Protein AF-A0A2S7ZFQ5-F1 (afdb_monomer_lite)

Foldseek 3Di:
DPPDDFPCVVWDPPPDDDDDDDVLVVVLQVLQQVLPQDQANRPRDTDGGDDLQAKGKHFQVSVVSSLVVCVVCLVVDDPVNNVVSVVVSVVSVVVVVRGRIDIDGRDD

pLDDT: mean 87.64, std 14.81, range [39.12, 98.38]

Structure (mmCIF, N/CA/C/O backbone):
data_AF-A0A2S7ZFQ5-F1
#
_entry.id   AF-A0A2S7ZFQ5-F1
#
loop_
_atom_site.group_PDB
_atom_site.id
_atom_site.type_symbol
_atom_site.label_atom_id
_atom_site.label_alt_id
_atom_site.label_comp_id
_atom_site.label_asym_id
_atom_site.label_entity_id
_atom_site.label_seq_id
_atom_site.pdbx_PDB_ins_code
_atom_site.Cartn_x
_atom_site.Cartn_y
_atom_site.Cartn_z
_atom_site.occupancy
_atom_site.B_iso_or_equiv
_atom_site.auth_seq_id
_atom_site.auth_comp_id
_atom_site.auth_asym_id
_atom_site.auth_atom_id
_atom_site.pdbx_PDB_model_num
ATOM 1 N N . MET A 1 1 ? 14.227 1.710 -34.396 1.00 39.12 1 MET A N 1
ATOM 2 C CA . MET A 1 1 ? 14.160 1.440 -32.948 1.00 39.12 1 MET A CA 1
ATOM 3 C C . MET A 1 1 ? 12.714 1.638 -32.541 1.00 39.12 1 MET A C 1
ATOM 5 O O . MET A 1 1 ? 12.255 2.770 -32.545 1.00 39.12 1 MET A O 1
ATOM 9 N N . SER A 1 2 ? 11.958 0.554 -32.370 1.00 46.75 2 SER A N 1
ATOM 10 C CA . SER A 1 2 ? 10.573 0.620 -31.900 1.00 46.75 2 SER A CA 1
ATOM 11 C C . SER A 1 2 ? 10.604 1.051 -30.439 1.00 46.75 2 SER A C 1
ATOM 13 O O . SER A 1 2 ? 11.060 0.282 -29.596 1.00 46.75 2 SER A O 1
ATOM 15 N N . GLY A 1 3 ? 10.201 2.291 -30.158 1.00 50.25 3 GLY A N 1
ATOM 16 C CA . GLY A 1 3 ? 9.983 2.742 -28.789 1.00 50.25 3 GLY A CA 1
ATOM 17 C C . GLY A 1 3 ? 8.931 1.836 -28.168 1.00 50.25 3 GLY A C 1
ATOM 18 O O . GLY A 1 3 ? 7.787 1.837 -28.615 1.00 50.25 3 GLY A O 1
ATOM 19 N N . GLN A 1 4 ? 9.343 0.998 -27.219 1.00 56.66 4 GLN A N 1
ATOM 20 C CA . GLN A 1 4 ? 8.410 0.264 -26.381 1.00 56.66 4 GLN A CA 1
ATOM 21 C C . GLN A 1 4 ? 7.621 1.320 -25.612 1.00 56.66 4 GLN A C 1
ATOM 23 O O . GLN A 1 4 ? 8.178 2.035 -24.780 1.00 56.66 4 GLN A O 1
ATOM 28 N N . GLU A 1 5 ? 6.348 1.478 -25.963 1.00 58.06 5 GLU A N 1
ATOM 29 C CA . GLU A 1 5 ? 5.410 2.239 -25.151 1.00 58.06 5 GLU A CA 1
ATOM 30 C C . GLU A 1 5 ? 5.440 1.662 -23.725 1.00 58.06 5 GLU A C 1
ATOM 32 O O . GLU A 1 5 ? 5.493 0.438 -23.563 1.00 58.06 5 GLU A O 1
ATOM 37 N N . PRO A 1 6 ? 5.476 2.510 -22.688 1.00 55.06 6 PRO A N 1
ATOM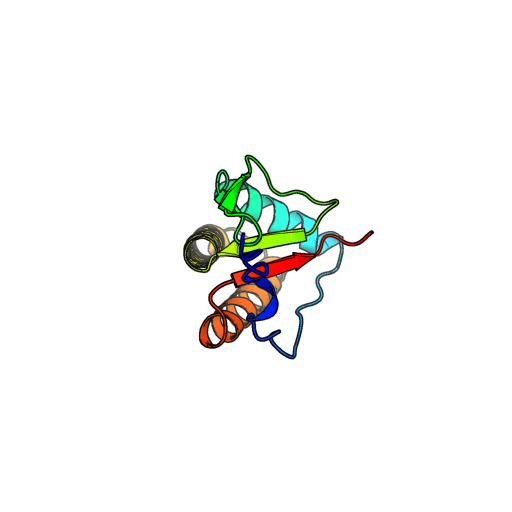 38 C CA . PRO A 1 6 ? 5.610 2.028 -21.326 1.00 55.06 6 PRO A CA 1
ATOM 39 C C . PRO A 1 6 ? 4.355 1.243 -20.918 1.00 55.06 6 PRO A C 1
ATOM 41 O O . PRO A 1 6 ? 3.223 1.678 -21.134 1.00 55.06 6 PRO A O 1
ATOM 44 N N . SER A 1 7 ? 4.570 0.070 -20.318 1.00 56.19 7 SER A N 1
ATOM 45 C CA . SER A 1 7 ? 3.551 -0.957 -20.052 1.00 56.19 7 SER A CA 1
ATOM 46 C C . SER A 1 7 ? 2.433 -0.540 -19.092 1.00 56.19 7 SER A C 1
ATOM 48 O O . SER A 1 7 ? 1.470 -1.283 -18.929 1.00 56.19 7 SER A O 1
ATOM 50 N N . TRP A 1 8 ? 2.544 0.625 -18.446 1.00 55.88 8 TRP A N 1
ATOM 51 C CA . TRP A 1 8 ? 1.510 1.145 -17.548 1.00 55.88 8 TRP A CA 1
ATOM 52 C C . TRP A 1 8 ? 0.236 1.573 -18.293 1.00 55.88 8 TRP A C 1
ATOM 54 O O . TRP A 1 8 ? -0.836 1.581 -17.695 1.00 55.88 8 TRP A O 1
ATOM 64 N N . LYS A 1 9 ? 0.315 1.889 -19.598 1.00 53.38 9 LYS A N 1
ATOM 65 C CA . LYS A 1 9 ? -0.855 2.296 -20.406 1.00 53.38 9 LYS A CA 1
ATOM 66 C C . LYS A 1 9 ? -1.889 1.181 -20.597 1.00 53.38 9 LYS A C 1
ATOM 68 O O . LYS A 1 9 ? -3.050 1.480 -20.863 1.00 53.38 9 LYS A O 1
ATOM 73 N N . ASP A 1 10 ? -1.479 -0.076 -20.432 1.00 55.47 10 ASP A N 1
ATOM 74 C CA . ASP A 1 10 ? -2.356 -1.246 -20.530 1.00 55.47 10 ASP A CA 1
ATOM 75 C C . ASP A 1 10 ? -3.020 -1.603 -19.188 1.00 55.47 10 ASP A C 1
ATOM 77 O O . ASP A 1 10 ? -3.789 -2.563 -19.107 1.00 55.47 10 ASP A O 1
ATOM 81 N N . TRP A 1 11 ? -2.735 -0.864 -18.107 1.00 62.22 11 TRP A N 1
ATOM 82 C CA . TRP A 1 11 ? -3.312 -1.162 -16.798 1.00 62.22 11 TRP A CA 1
ATOM 83 C C . TRP A 1 11 ? -4.726 -0.611 -16.717 1.00 62.22 11 TRP A C 1
ATOM 85 O O . TRP A 1 11 ? -4.978 0.592 -16.781 1.00 62.22 11 TRP A O 1
ATOM 95 N N . HIS A 1 12 ? -5.679 -1.527 -16.579 1.00 55.91 12 HIS A N 1
ATOM 96 C CA . HIS A 1 12 ? -7.063 -1.184 -16.322 1.00 55.91 12 HIS A CA 1
ATOM 97 C C . HIS A 1 12 ? -7.154 -0.481 -14.966 1.00 55.91 12 HIS A C 1
ATOM 99 O O . HIS A 1 12 ? -6.956 -1.099 -13.920 1.00 55.91 12 HIS A O 1
ATOM 105 N N . CYS A 1 13 ? -7.451 0.818 -14.980 1.00 57.69 13 CYS A N 1
ATOM 106 C CA . CYS A 1 13 ? -7.729 1.563 -13.764 1.00 57.69 13 CYS A CA 1
ATOM 107 C C . CYS A 1 13 ? -8.929 0.927 -13.048 1.00 57.69 13 CYS A C 1
ATOM 109 O O . CYS A 1 13 ? -10.024 0.791 -13.609 1.00 57.69 13 CYS A O 1
ATOM 111 N N . TYR A 1 14 ? -8.721 0.495 -11.804 1.00 62.81 14 TYR A N 1
ATOM 112 C CA . TYR A 1 14 ? -9.822 0.045 -10.965 1.00 62.81 14 TYR A CA 1
ATOM 113 C C . TYR A 1 14 ? -10.762 1.239 -10.749 1.00 62.81 14 TYR A C 1
ATOM 115 O O . TYR A 1 14 ? -10.337 2.305 -10.309 1.00 62.81 14 TYR A O 1
ATOM 123 N N . ARG A 1 15 ? -12.039 1.089 -11.129 1.00 66.12 15 ARG A N 1
ATOM 124 C CA . ARG A 1 15 ? -12.974 2.221 -11.299 1.00 66.12 15 ARG A CA 1
ATOM 125 C C . ARG A 1 15 ? -13.326 2.966 -10.006 1.00 66.12 15 ARG A C 1
ATOM 127 O O . ARG A 1 15 ? -13.914 4.039 -10.090 1.00 66.12 15 ARG A O 1
ATOM 134 N N . ASN A 1 16 ? -12.977 2.416 -8.843 1.00 79.88 16 ASN A N 1
ATOM 135 C CA . ASN A 1 16 ? -13.338 2.954 -7.533 1.00 79.88 16 ASN A CA 1
ATOM 136 C C . ASN A 1 16 ? -12.076 3.182 -6.679 1.00 79.88 16 ASN A C 1
ATOM 138 O O . ASN A 1 16 ? -11.756 2.323 -5.854 1.00 79.88 16 ASN A O 1
ATOM 142 N N . PRO A 1 17 ? -11.336 4.293 -6.866 1.00 85.12 17 PRO A N 1
ATOM 143 C CA . PRO A 1 17 ? -10.143 4.575 -6.070 1.00 85.12 17 PRO A CA 1
ATOM 144 C C . PRO A 1 17 ? -10.487 4.702 -4.579 1.00 85.12 17 PRO A C 1
ATOM 146 O O . PRO A 1 17 ? -11.492 5.319 -4.218 1.00 85.12 17 PRO A O 1
ATOM 149 N N . LEU A 1 18 ? -9.642 4.143 -3.709 1.00 90.06 18 LEU A N 1
ATOM 150 C CA . LEU A 1 18 ? -9.732 4.368 -2.269 1.00 90.06 18 LEU A CA 1
ATOM 151 C C . LEU A 1 18 ? -9.079 5.701 -1.922 1.00 90.06 18 LEU A C 1
ATOM 153 O O . LEU A 1 18 ? -7.898 5.911 -2.185 1.00 90.06 18 LEU A O 1
ATOM 157 N N . ARG A 1 19 ? -9.843 6.593 -1.292 1.00 89.75 19 ARG A N 1
ATOM 158 C CA . ARG A 1 19 ? -9.326 7.859 -0.776 1.00 89.75 19 ARG A CA 1
ATOM 159 C C . ARG A 1 19 ? -9.084 7.740 0.723 1.00 89.75 19 ARG A C 1
ATOM 161 O O . ARG A 1 19 ? -10.020 7.467 1.469 1.00 89.75 19 ARG A O 1
ATOM 168 N N . VAL A 1 20 ? -7.850 7.989 1.148 1.00 89.38 20 VAL A N 1
ATOM 169 C CA . VAL A 1 20 ? -7.435 7.989 2.558 1.00 89.38 20 VAL A CA 1
ATOM 170 C C . VAL A 1 20 ? -7.062 9.416 2.961 1.00 89.38 20 VAL A C 1
ATOM 172 O O . VAL A 1 20 ? -6.437 10.138 2.183 1.00 89.38 20 VAL A O 1
ATOM 175 N N . TYR A 1 21 ? -7.485 9.855 4.146 1.00 87.19 21 TYR A N 1
ATOM 176 C CA . TYR A 1 21 ? -7.148 11.182 4.666 1.00 87.19 21 TYR A CA 1
ATOM 177 C C . TYR A 1 21 ? -5.817 11.154 5.422 1.00 87.19 21 TYR A C 1
ATOM 179 O O . TYR A 1 21 ? -5.417 10.120 5.944 1.00 87.19 21 TYR A O 1
ATOM 187 N N . SER A 1 22 ? -5.144 12.308 5.501 1.00 82.88 22 SER A N 1
ATOM 188 C CA . SER A 1 22 ? -3.781 12.421 6.047 1.00 82.88 22 SER A CA 1
ATOM 189 C C . SER A 1 22 ? -3.552 11.719 7.397 1.00 82.88 22 SER A C 1
ATOM 191 O O . SER A 1 22 ? -2.531 11.048 7.496 1.00 82.88 22 SER A O 1
ATOM 193 N N . PRO A 1 23 ? -4.443 11.806 8.410 1.00 83.56 23 PRO A N 1
ATOM 194 C CA . PRO A 1 23 ? -4.190 11.147 9.695 1.00 83.56 23 PRO A CA 1
ATOM 195 C C . PRO A 1 23 ? -4.087 9.622 9.582 1.00 83.56 23 PRO A C 1
ATOM 197 O O . PRO A 1 23 ? -3.239 9.005 10.219 1.00 83.56 23 PRO A O 1
ATOM 200 N N . ASP A 1 24 ? -4.930 9.021 8.744 1.00 86.94 24 ASP A N 1
ATOM 201 C CA . ASP A 1 24 ? -4.951 7.575 8.532 1.00 86.94 24 ASP A CA 1
ATOM 202 C C . ASP A 1 24 ? -3.851 7.134 7.553 1.00 86.94 24 ASP A C 1
ATOM 204 O O . ASP A 1 24 ? -3.381 5.997 7.585 1.00 86.94 24 ASP A O 1
ATOM 208 N N . PHE A 1 25 ? -3.407 8.044 6.681 1.00 89.31 25 PHE A N 1
ATOM 209 C CA . PHE A 1 25 ? -2.339 7.780 5.724 1.00 89.31 25 PHE A CA 1
ATOM 210 C C . PHE A 1 25 ? -0.994 7.521 6.410 1.00 89.31 25 PHE A C 1
ATOM 212 O O . PHE A 1 25 ? -0.283 6.605 6.003 1.00 89.31 25 PHE A O 1
ATOM 219 N N . ASP A 1 26 ? -0.674 8.246 7.485 1.00 88.56 26 ASP A N 1
ATOM 220 C CA . ASP A 1 26 ? 0.573 8.044 8.238 1.00 88.56 26 ASP A CA 1
ATOM 221 C C . ASP A 1 26 ? 0.684 6.616 8.804 1.00 88.56 26 ASP A C 1
ATOM 223 O O . ASP A 1 26 ? 1.768 6.024 8.813 1.00 88.56 26 ASP A O 1
ATOM 227 N N . ILE A 1 27 ? -0.449 6.021 9.200 1.00 92.00 27 ILE A N 1
ATOM 228 C CA . ILE A 1 27 ? -0.520 4.618 9.630 1.00 92.00 27 ILE A CA 1
ATOM 229 C C . ILE A 1 27 ? -0.105 3.702 8.473 1.00 92.00 27 ILE A C 1
ATOM 231 O O . ILE A 1 27 ? 0.748 2.829 8.644 1.00 92.00 27 ILE A O 1
ATOM 235 N N . LEU A 1 28 ? -0.655 3.921 7.276 1.00 94.75 28 LEU A N 1
ATOM 236 C CA . LEU A 1 28 ? -0.356 3.106 6.095 1.00 94.75 28 LEU A CA 1
ATOM 237 C C . LEU A 1 28 ? 1.098 3.249 5.629 1.00 94.75 28 LEU A C 1
ATOM 239 O O . LEU A 1 28 ? 1.721 2.249 5.273 1.00 94.75 28 LEU A O 1
ATOM 243 N N . VAL A 1 29 ? 1.670 4.456 5.689 1.00 93.25 29 VAL A N 1
ATOM 244 C CA . VAL A 1 29 ? 3.078 4.711 5.329 1.00 93.25 29 VAL A CA 1
ATOM 245 C C . VAL A 1 29 ? 4.031 3.858 6.168 1.00 93.25 29 VAL A C 1
ATOM 247 O O . VAL A 1 29 ? 5.049 3.383 5.652 1.00 93.25 29 VAL A O 1
ATOM 250 N N . SER A 1 30 ? 3.705 3.614 7.442 1.00 93.19 30 SER A N 1
ATOM 251 C CA . SER A 1 30 ? 4.509 2.733 8.295 1.00 93.19 30 SER A CA 1
ATOM 252 C C . SER A 1 30 ? 4.562 1.298 7.751 1.00 93.19 30 SER A C 1
ATOM 254 O O . SER A 1 30 ? 5.643 0.715 7.693 1.00 93.19 30 SER A O 1
ATOM 256 N N . TYR A 1 31 ? 3.441 0.767 7.256 1.00 96.38 31 TYR A N 1
ATOM 257 C CA . TYR A 1 31 ? 3.363 -0.563 6.649 1.00 96.38 31 TYR A CA 1
ATOM 258 C C . TYR A 1 31 ? 3.990 -0.618 5.261 1.00 96.38 31 TYR A C 1
ATOM 260 O O . TYR A 1 31 ? 4.660 -1.597 4.935 1.00 96.38 31 TYR A O 1
ATOM 268 N N . PHE A 1 32 ? 3.826 0.434 4.455 1.00 95.94 32 PHE A N 1
ATOM 269 C CA . PHE A 1 32 ? 4.462 0.511 3.143 1.00 95.94 32 PHE A CA 1
ATOM 270 C C . PHE A 1 32 ? 5.973 0.387 3.280 1.00 95.94 32 PHE A C 1
ATOM 272 O O . PHE A 1 32 ? 6.563 -0.486 2.657 1.00 95.94 32 PHE A O 1
ATOM 279 N N . ASN A 1 33 ? 6.599 1.168 4.161 1.00 95.56 33 ASN A N 1
ATOM 280 C CA . ASN A 1 33 ? 8.053 1.150 4.322 1.00 95.56 33 ASN A CA 1
ATOM 281 C C . ASN A 1 33 ? 8.624 -0.195 4.805 1.00 95.56 33 ASN A C 1
ATOM 283 O O . ASN A 1 33 ? 9.796 -0.461 4.559 1.00 95.56 33 ASN A O 1
ATOM 287 N N . GLN A 1 34 ? 7.830 -1.068 5.435 1.00 96.75 34 GLN A N 1
ATOM 288 C CA . GLN A 1 34 ? 8.305 -2.385 5.885 1.00 96.75 34 GLN A CA 1
ATOM 289 C C . GLN A 1 34 ? 8.619 -3.353 4.739 1.00 96.75 34 GLN A C 1
ATOM 291 O O . GLN A 1 34 ? 9.350 -4.320 4.949 1.00 96.75 34 GLN A O 1
ATOM 296 N N . VAL A 1 35 ? 8.050 -3.139 3.548 1.00 97.31 35 VAL A N 1
ATOM 297 C CA . VAL A 1 35 ? 8.265 -4.037 2.402 1.00 97.31 35 VAL A CA 1
ATOM 298 C C . VAL A 1 35 ? 9.309 -3.530 1.415 1.00 97.31 35 VAL A C 1
ATOM 300 O O . VAL A 1 35 ? 9.666 -4.277 0.504 1.00 97.31 35 VAL A O 1
ATOM 303 N N . TYR A 1 36 ? 9.799 -2.299 1.589 1.00 96.38 36 TYR A N 1
ATOM 304 C CA . TYR A 1 36 ? 10.886 -1.760 0.776 1.00 96.38 36 TYR A CA 1
ATOM 305 C C . TYR A 1 36 ? 12.233 -2.405 1.172 1.00 96.38 36 TYR A C 1
ATOM 307 O O . TYR A 1 36 ? 12.430 -2.747 2.341 1.00 96.38 36 TYR A O 1
ATOM 315 N N . PRO A 1 37 ? 13.171 -2.585 0.222 1.00 97.44 37 PRO A N 1
ATOM 316 C CA . PRO A 1 37 ? 13.105 -2.119 -1.163 1.00 97.44 37 PRO A CA 1
ATOM 317 C C . PRO A 1 37 ? 12.138 -2.919 -2.053 1.00 97.44 37 PRO A C 1
ATOM 319 O O . PRO A 1 37 ? 11.914 -4.115 -1.849 1.00 97.44 37 PRO A O 1
ATOM 322 N N . ILE A 1 38 ? 11.567 -2.248 -3.060 1.00 97.06 38 ILE A N 1
ATOM 323 C CA . ILE A 1 38 ? 10.663 -2.853 -4.054 1.00 97.06 38 ILE A CA 1
ATOM 324 C C . ILE A 1 38 ? 11.113 -2.541 -5.484 1.00 97.06 38 ILE A C 1
ATOM 326 O O . ILE A 1 38 ? 11.795 -1.547 -5.716 1.00 97.06 38 ILE A O 1
ATOM 330 N N . ILE A 1 39 ? 10.674 -3.342 -6.458 1.00 97.50 39 ILE A N 1
ATOM 331 C CA . ILE A 1 39 ? 10.801 -3.010 -7.885 1.00 97.50 39 ILE A CA 1
ATOM 332 C C . ILE A 1 39 ? 9.550 -2.261 -8.347 1.00 97.50 39 ILE A C 1
ATOM 334 O O . ILE A 1 39 ? 8.477 -2.867 -8.458 1.00 97.50 39 ILE A O 1
ATOM 338 N N . ASP A 1 40 ? 9.707 -0.975 -8.663 1.00 94.12 40 ASP A N 1
ATOM 339 C CA . ASP A 1 40 ? 8.645 -0.113 -9.181 1.00 94.12 40 ASP A CA 1
ATOM 340 C C . ASP A 1 40 ? 8.107 -0.670 -10.501 1.00 94.12 40 ASP A C 1
ATOM 342 O O . ASP A 1 40 ? 8.855 -1.039 -11.410 1.00 94.12 40 ASP A O 1
ATOM 346 N N . ALA A 1 41 ? 6.788 -0.801 -10.600 1.00 93.81 41 ALA A N 1
ATOM 347 C CA . ALA A 1 41 ? 6.186 -1.429 -11.762 1.00 93.81 41 ALA A CA 1
ATOM 348 C C . ALA A 1 41 ? 6.220 -0.542 -13.020 1.00 93.81 41 ALA A C 1
ATOM 350 O O . ALA A 1 41 ? 6.134 -1.079 -14.126 1.00 93.81 41 ALA A O 1
ATOM 351 N N . SER A 1 42 ? 6.326 0.782 -12.872 1.00 92.00 42 SER A N 1
ATOM 352 C CA . SER A 1 42 ? 6.258 1.728 -13.992 1.00 92.00 42 SER A CA 1
ATOM 353 C C . SER A 1 42 ? 7.497 1.676 -14.891 1.00 92.00 42 SER A C 1
ATOM 355 O O . SER A 1 42 ? 7.371 1.785 -16.114 1.00 92.00 42 SER A O 1
ATOM 357 N N . ASP A 1 43 ? 8.676 1.464 -14.302 1.00 93.44 43 ASP A N 1
ATOM 358 C CA . ASP A 1 43 ? 9.971 1.509 -14.991 1.00 93.44 43 ASP A CA 1
ATOM 359 C C . ASP A 1 43 ? 10.906 0.325 -14.667 1.00 93.44 43 ASP A C 1
ATOM 361 O O . ASP A 1 43 ? 11.987 0.219 -15.247 1.00 93.44 43 ASP A O 1
ATOM 365 N N . ASN A 1 44 ? 10.478 -0.606 -13.804 1.00 92.31 44 ASN A N 1
ATOM 366 C CA . ASN A 1 44 ? 11.245 -1.767 -13.336 1.00 92.31 44 ASN A CA 1
ATOM 367 C C . ASN A 1 44 ? 12.559 -1.430 -12.619 1.00 92.31 44 ASN A C 1
ATOM 369 O O . ASN A 1 44 ? 13.497 -2.231 -12.641 1.00 92.31 44 ASN A O 1
ATOM 373 N N . THR A 1 45 ? 12.628 -0.281 -11.954 1.00 95.56 45 THR A N 1
ATOM 374 C CA . THR A 1 45 ? 13.787 0.096 -11.140 1.00 95.56 45 THR A CA 1
ATOM 375 C C . THR A 1 45 ? 13.509 -0.066 -9.645 1.00 95.56 45 THR A C 1
ATOM 377 O O . THR A 1 45 ? 12.365 -0.037 -9.193 1.00 95.56 45 THR A O 1
ATOM 380 N N . GLU A 1 46 ? 14.564 -0.303 -8.866 1.00 97.31 46 GLU A N 1
ATOM 381 C CA . GLU A 1 46 ? 14.449 -0.462 -7.416 1.00 97.31 46 GLU A CA 1
ATOM 382 C C . GLU A 1 46 ? 14.131 0.881 -6.739 1.00 97.31 46 GLU A C 1
ATOM 384 O O . GLU A 1 46 ? 14.562 1.954 -7.176 1.00 97.31 46 GLU A O 1
ATOM 389 N N . ARG A 1 47 ? 13.334 0.822 -5.675 1.00 96.50 47 ARG A N 1
ATOM 390 C CA . ARG A 1 47 ? 13.025 1.933 -4.776 1.00 96.50 47 ARG A CA 1
ATOM 391 C C . ARG A 1 47 ? 13.374 1.496 -3.368 1.00 96.50 47 ARG A C 1
ATOM 393 O O . ARG A 1 47 ? 12.962 0.416 -2.957 1.00 96.50 47 ARG A O 1
ATOM 400 N N . ASP A 1 48 ? 14.051 2.361 -2.621 1.00 96.00 48 ASP A N 1
ATOM 401 C CA . ASP A 1 48 ? 14.519 2.050 -1.261 1.00 96.00 48 ASP A CA 1
ATOM 402 C C . ASP A 1 48 ? 13.515 2.415 -0.164 1.00 96.00 48 ASP A C 1
ATOM 404 O O . ASP A 1 48 ? 13.643 1.969 0.973 1.00 96.00 48 ASP A O 1
ATOM 408 N N . ARG A 1 49 ? 12.539 3.271 -0.476 1.00 93.69 49 ARG A N 1
ATOM 409 C CA . ARG A 1 49 ? 11.525 3.750 0.469 1.00 93.69 49 ARG A CA 1
ATOM 410 C C . ARG A 1 49 ? 10.270 4.208 -0.255 1.00 93.69 49 ARG A C 1
ATOM 412 O O . ARG A 1 49 ? 10.331 4.539 -1.440 1.00 93.69 49 ARG A O 1
ATOM 419 N N . PHE A 1 50 ? 9.175 4.287 0.491 1.00 94.69 50 PHE A N 1
ATOM 420 C CA . PHE A 1 50 ? 7.942 4.899 0.019 1.00 94.69 50 PHE A CA 1
ATOM 421 C C . PHE A 1 50 ? 8.151 6.401 -0.226 1.00 94.69 50 PHE A C 1
ATOM 423 O O . PHE A 1 50 ? 8.706 7.101 0.627 1.00 94.69 50 PHE A O 1
ATOM 430 N N . ASP A 1 51 ? 7.720 6.895 -1.385 1.00 92.75 51 ASP A N 1
ATOM 431 C CA . ASP A 1 51 ? 7.835 8.306 -1.753 1.00 92.75 51 ASP A CA 1
ATOM 432 C C . ASP A 1 51 ? 6.500 9.022 -1.538 1.00 92.75 51 ASP A C 1
ATOM 434 O O . ASP A 1 51 ? 5.561 8.853 -2.303 1.00 92.75 51 ASP A O 1
ATOM 438 N N . VAL A 1 52 ? 6.392 9.833 -0.488 1.00 89.44 52 VAL A N 1
ATOM 439 C CA . VAL A 1 52 ? 5.147 10.563 -0.189 1.00 89.44 52 VAL A CA 1
ATOM 440 C C . VAL A 1 52 ? 4.839 11.685 -1.189 1.00 89.44 52 VAL A C 1
ATOM 442 O O . VAL A 1 52 ? 3.713 12.171 -1.207 1.00 89.44 52 VAL A O 1
ATOM 445 N N . CYS A 1 53 ? 5.818 12.107 -1.996 1.00 87.62 53 CYS A N 1
ATOM 446 C CA . CYS A 1 53 ? 5.695 13.222 -2.936 1.00 87.62 53 CYS A CA 1
ATOM 447 C C . CYS A 1 53 ? 5.410 12.774 -4.378 1.00 87.62 53 CYS A C 1
ATOM 449 O O . CYS A 1 53 ? 5.189 13.628 -5.237 1.00 87.62 53 CYS A O 1
ATOM 451 N N . PHE A 1 54 ? 5.464 11.471 -4.663 1.00 88.88 54 PHE A N 1
ATOM 452 C CA . PHE A 1 54 ? 5.322 10.917 -6.009 1.00 88.88 54 PHE A CA 1
ATOM 453 C C . PHE A 1 54 ? 4.487 9.632 -6.009 1.00 88.88 54 PHE A C 1
ATOM 455 O O . PHE A 1 54 ? 4.197 9.046 -4.967 1.00 88.88 54 PHE A O 1
ATOM 462 N N . ASP A 1 55 ? 4.097 9.185 -7.201 1.00 92.31 55 ASP A N 1
ATOM 463 C CA . ASP A 1 55 ? 3.349 7.944 -7.377 1.00 92.31 55 ASP A CA 1
ATOM 464 C C . ASP A 1 55 ? 4.218 6.727 -7.050 1.00 92.31 55 ASP A C 1
ATOM 466 O O . ASP A 1 55 ? 5.329 6.578 -7.562 1.00 92.31 55 ASP A O 1
ATOM 470 N N . ASN A 1 56 ? 3.680 5.811 -6.246 1.00 94.38 56 ASN A N 1
ATOM 471 C CA . ASN A 1 56 ? 4.329 4.542 -5.928 1.00 94.38 56 ASN A CA 1
ATOM 472 C C . ASN A 1 56 ? 3.567 3.410 -6.622 1.00 94.38 56 ASN A C 1
ATOM 474 O O . ASN A 1 56 ? 2.448 3.075 -6.223 1.00 94.38 56 ASN A O 1
ATOM 478 N N . TRP A 1 57 ? 4.162 2.801 -7.651 1.00 94.81 57 TRP A N 1
ATOM 479 C CA . TRP A 1 57 ? 3.532 1.718 -8.414 1.00 94.81 57 TRP A CA 1
ATOM 480 C C . TRP A 1 57 ? 3.909 0.351 -7.833 1.00 94.81 57 TRP A C 1
ATOM 482 O O . TRP A 1 57 ? 4.929 -0.249 -8.186 1.00 94.81 57 TRP A O 1
ATOM 492 N N . ILE A 1 58 ? 3.066 -0.155 -6.932 1.00 95.81 58 ILE A N 1
ATOM 493 C CA . ILE A 1 58 ? 3.363 -1.328 -6.103 1.00 95.81 58 ILE A CA 1
ATOM 494 C C . ILE A 1 58 ? 2.740 -2.594 -6.713 1.00 95.81 58 ILE A C 1
ATOM 496 O O . ILE A 1 58 ? 1.526 -2.666 -6.933 1.00 95.81 58 ILE A O 1
ATOM 500 N N . LYS A 1 59 ? 3.571 -3.617 -6.963 1.00 96.00 59 LYS A N 1
ATOM 501 C CA . LYS A 1 59 ? 3.152 -4.923 -7.509 1.00 96.00 59 LYS A CA 1
ATOM 502 C C . LYS A 1 59 ? 2.412 -5.775 -6.467 1.00 96.00 59 LYS A C 1
ATOM 504 O O . LYS A 1 59 ? 2.624 -5.655 -5.261 1.00 96.00 59 LYS A O 1
ATOM 509 N N . LYS A 1 60 ? 1.537 -6.665 -6.945 1.00 96.12 60 LYS A N 1
ATOM 510 C CA . LYS A 1 60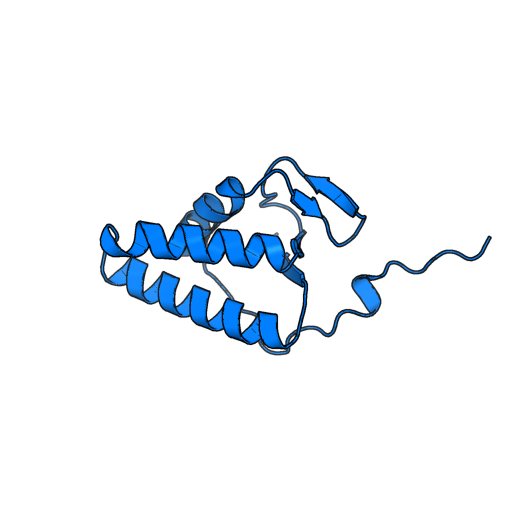 ? 0.652 -7.531 -6.143 1.00 96.12 60 LYS A CA 1
ATOM 511 C C . LYS A 1 60 ? 1.372 -8.330 -5.056 1.00 96.12 60 LYS A C 1
ATOM 513 O O . LYS A 1 60 ? 0.832 -8.497 -3.970 1.00 96.12 60 LYS A O 1
ATOM 518 N N . ASP A 1 61 ? 2.566 -8.834 -5.332 1.00 97.19 61 ASP A N 1
ATOM 519 C CA . ASP A 1 61 ? 3.362 -9.606 -4.378 1.00 97.19 61 ASP A CA 1
ATOM 520 C C . ASP A 1 61 ? 3.806 -8.773 -3.166 1.00 97.19 61 ASP A C 1
ATOM 522 O O . ASP A 1 61 ? 3.825 -9.288 -2.048 1.00 97.19 61 ASP A O 1
ATOM 526 N N . TYR A 1 62 ? 4.089 -7.482 -3.352 1.00 98.25 62 TYR A N 1
ATOM 527 C CA . TYR A 1 62 ? 4.342 -6.565 -2.240 1.00 98.25 62 TYR A CA 1
ATOM 528 C C . TYR A 1 62 ? 3.062 -6.234 -1.471 1.00 98.25 62 TYR A C 1
ATOM 530 O O . TYR A 1 62 ? 3.094 -6.208 -0.244 1.00 98.25 62 TYR A O 1
ATOM 538 N N . TRP A 1 63 ? 1.921 -6.078 -2.148 1.00 97.94 63 TRP A N 1
ATOM 539 C CA . TRP A 1 63 ? 0.636 -5.889 -1.464 1.00 97.94 63 TRP A CA 1
ATOM 540 C C . TRP A 1 63 ? 0.251 -7.060 -0.566 1.00 97.94 63 TRP A C 1
ATOM 542 O O . TRP A 1 63 ? -0.237 -6.841 0.538 1.00 97.94 63 TRP A O 1
ATOM 552 N N . VAL A 1 64 ? 0.518 -8.296 -0.996 1.00 98.12 64 VAL A N 1
ATOM 553 C CA . VAL A 1 64 ? 0.310 -9.488 -0.158 1.00 98.12 64 VAL A CA 1
ATOM 554 C C . VAL A 1 64 ? 1.153 -9.415 1.121 1.00 98.12 64 VAL A C 1
ATOM 556 O O . VAL A 1 64 ? 0.658 -9.753 2.193 1.00 98.12 64 VAL A O 1
ATOM 559 N N . LYS A 1 65 ? 2.399 -8.927 1.038 1.00 98.38 65 LYS A N 1
ATOM 560 C CA . LYS A 1 65 ? 3.255 -8.715 2.218 1.00 98.38 65 LYS A CA 1
ATOM 561 C C . LYS A 1 65 ? 2.731 -7.588 3.114 1.00 98.38 65 LYS A C 1
ATOM 563 O O . LYS A 1 65 ? 2.703 -7.757 4.325 1.00 98.38 65 LYS A O 1
ATOM 568 N N . ILE A 1 66 ? 2.282 -6.473 2.530 1.00 98.31 66 ILE A N 1
ATOM 569 C CA . ILE A 1 66 ? 1.692 -5.347 3.274 1.00 98.31 66 ILE A CA 1
ATOM 570 C C . ILE A 1 66 ? 0.453 -5.813 4.050 1.00 98.31 66 ILE A C 1
ATOM 572 O O . ILE A 1 66 ? 0.368 -5.561 5.248 1.00 98.31 66 ILE A O 1
ATOM 576 N N . ILE A 1 67 ? -0.472 -6.531 3.398 1.00 98.38 67 ILE A N 1
ATOM 577 C CA . ILE A 1 67 ? -1.666 -7.094 4.050 1.00 98.38 67 ILE A CA 1
ATOM 578 C C . ILE A 1 67 ? -1.256 -7.997 5.213 1.00 98.38 67 ILE A C 1
ATOM 580 O O . ILE A 1 67 ? -1.757 -7.820 6.318 1.00 98.38 67 ILE A O 1
ATOM 584 N N . HIS A 1 68 ? -0.308 -8.911 4.989 1.00 98.25 68 HIS A N 1
ATOM 585 C CA . HIS A 1 68 ? 0.157 -9.816 6.034 1.00 98.25 68 HIS A CA 1
ATOM 586 C C . HIS A 1 68 ? 0.724 -9.071 7.252 1.00 98.25 68 HIS A C 1
ATOM 588 O O . HIS A 1 68 ? 0.388 -9.406 8.386 1.00 98.25 68 HIS A O 1
ATOM 594 N N . ASN A 1 69 ? 1.547 -8.041 7.034 1.00 97.81 69 ASN A N 1
ATOM 595 C CA . ASN A 1 69 ? 2.114 -7.247 8.124 1.00 97.81 69 ASN A CA 1
ATOM 596 C C . ASN A 1 69 ? 1.025 -6.511 8.920 1.00 97.81 69 ASN A C 1
ATOM 598 O O . ASN A 1 69 ? 1.084 -6.478 10.146 1.00 97.81 69 ASN A O 1
ATOM 602 N N . ILE A 1 70 ? 0.003 -5.977 8.241 1.00 97.88 70 ILE A N 1
ATOM 603 C CA . ILE A 1 70 ? -1.156 -5.366 8.903 1.00 97.88 70 ILE A CA 1
ATOM 604 C C . ILE A 1 70 ? -1.906 -6.414 9.737 1.00 97.88 70 ILE A C 1
ATOM 606 O O . ILE A 1 70 ? -2.191 -6.177 10.909 1.00 97.88 70 ILE A O 1
ATOM 610 N N . GLU A 1 71 ? -2.210 -7.580 9.160 1.00 97.50 71 GLU A N 1
ATOM 611 C CA . GLU A 1 71 ? -2.953 -8.656 9.831 1.00 97.50 71 GLU A CA 1
ATOM 612 C C . GLU A 1 71 ? -2.262 -9.154 11.107 1.00 97.50 71 GLU A C 1
ATOM 614 O O . GLU A 1 71 ? -2.937 -9.438 12.099 1.00 97.50 71 GLU A O 1
ATOM 619 N N . VAL A 1 72 ? -0.928 -9.235 11.100 1.00 96.56 72 VAL A N 1
ATOM 620 C CA . VAL A 1 72 ? -0.120 -9.607 12.274 1.00 96.56 72 VAL A CA 1
ATOM 621 C C . VAL A 1 72 ? -0.284 -8.596 13.412 1.00 96.56 72 VAL A C 1
ATOM 623 O O . VAL A 1 72 ? -0.385 -8.991 14.577 1.00 96.56 72 VAL A O 1
ATOM 626 N N . ASP A 1 73 ? -0.356 -7.307 13.087 1.00 96.19 73 ASP A N 1
ATOM 627 C CA . ASP A 1 73 ? -0.429 -6.236 14.079 1.00 96.19 73 ASP A CA 1
ATOM 628 C C . ASP A 1 73 ? -1.850 -5.969 14.591 1.00 96.19 73 ASP A C 1
ATOM 630 O O . ASP A 1 73 ? -1.997 -5.477 15.713 1.00 96.19 73 ASP A O 1
ATOM 634 N N . LEU A 1 74 ? -2.893 -6.326 13.825 1.00 94.81 74 LEU A N 1
ATOM 635 C CA . LEU A 1 74 ? -4.302 -5.995 14.108 1.00 94.81 74 LEU A CA 1
ATOM 636 C C . LEU A 1 74 ? -4.719 -6.239 15.566 1.00 94.81 74 LEU A C 1
ATOM 638 O O . LEU A 1 74 ? -5.428 -5.419 16.148 1.00 94.81 74 LEU A O 1
ATOM 642 N N . ILE A 1 75 ? -4.277 -7.345 16.172 1.00 93.56 75 ILE A N 1
ATOM 643 C CA . ILE A 1 75 ? -4.658 -7.725 17.543 1.00 93.56 75 ILE A CA 1
ATOM 644 C C . ILE A 1 75 ? -4.189 -6.723 18.610 1.00 93.56 75 ILE A C 1
ATOM 646 O O . ILE A 1 75 ? -4.796 -6.635 19.678 1.00 93.56 75 ILE A O 1
ATOM 650 N N . ASN A 1 76 ? -3.130 -5.964 18.324 1.00 95.38 76 ASN A N 1
ATOM 651 C CA . ASN A 1 76 ? -2.520 -5.015 19.254 1.00 95.38 76 ASN A CA 1
ATOM 652 C C . ASN A 1 76 ? -3.044 -3.581 19.083 1.00 95.38 76 ASN A C 1
ATOM 654 O O . ASN A 1 76 ? -2.701 -2.712 19.885 1.00 95.38 76 ASN A O 1
ATOM 658 N N . LEU A 1 77 ? -3.858 -3.326 18.057 1.00 94.75 77 LEU A N 1
ATOM 659 C CA . LEU A 1 77 ? -4.338 -1.991 17.708 1.00 94.75 77 LEU A CA 1
ATOM 660 C C . LEU A 1 77 ? -5.670 -1.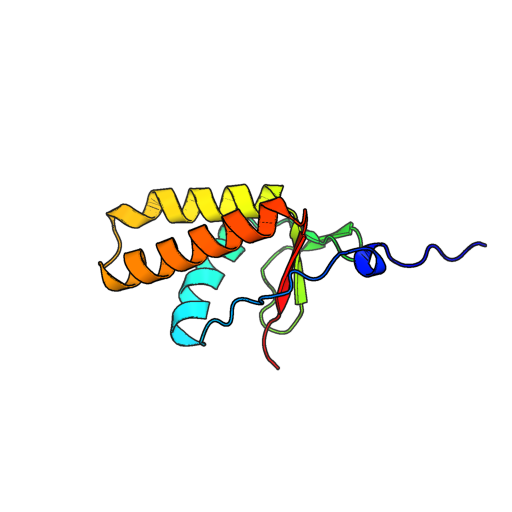659 18.383 1.00 94.75 77 LEU A C 1
ATOM 662 O O . LEU A 1 77 ? -6.412 -2.540 18.832 1.00 94.75 77 LEU A O 1
ATOM 666 N N . SER A 1 78 ? -6.008 -0.371 18.440 1.00 95.81 78 SER A N 1
ATOM 667 C CA . SER A 1 78 ? -7.321 0.066 18.913 1.00 95.81 78 SER A CA 1
ATOM 668 C C . SER A 1 78 ? -8.440 -0.423 17.985 1.00 95.81 78 SER A C 1
ATOM 670 O O . SER A 1 78 ? -8.224 -0.702 16.808 1.00 95.81 78 SER A O 1
ATOM 672 N N . LYS A 1 79 ? -9.682 -0.487 18.486 1.00 95.88 79 LYS A N 1
ATOM 673 C CA . LYS A 1 79 ? -10.835 -0.887 17.655 1.00 95.88 79 LYS A CA 1
ATOM 674 C C . LYS A 1 79 ? -11.021 0.004 16.424 1.00 95.88 79 LYS A C 1
ATOM 676 O O . LYS A 1 79 ? -11.380 -0.500 15.370 1.00 95.88 79 LYS A O 1
ATOM 681 N N . VAL A 1 80 ? -10.756 1.303 16.563 1.00 94.25 80 VAL A N 1
ATOM 682 C CA . VAL A 1 80 ? -10.885 2.274 15.467 1.00 94.25 80 VAL A CA 1
ATOM 683 C C . VAL A 1 80 ? -9.847 1.994 14.379 1.00 94.25 80 VAL A C 1
ATOM 685 O O . VAL A 1 80 ? -10.198 1.916 13.206 1.00 94.25 80 VAL A O 1
ATOM 688 N N . GLU A 1 81 ? -8.587 1.766 14.760 1.00 94.44 81 GLU A N 1
ATOM 689 C CA . GLU A 1 81 ? -7.531 1.390 13.811 1.00 94.44 81 GLU A CA 1
ATOM 690 C C . GLU A 1 81 ? -7.827 0.044 13.145 1.00 94.44 81 GLU A C 1
ATOM 692 O O . GLU A 1 81 ? -7.652 -0.094 11.937 1.00 94.44 81 GLU A O 1
ATOM 697 N N . GLN A 1 82 ? -8.333 -0.937 13.901 1.00 96.00 82 GLN A N 1
ATOM 698 C CA . GLN A 1 82 ? -8.744 -2.225 13.343 1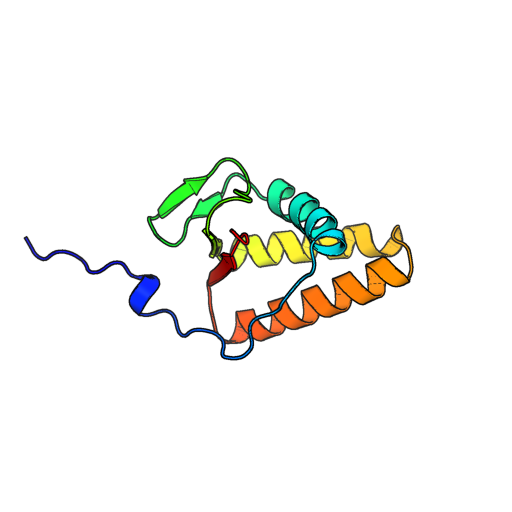.00 96.00 82 GLN A CA 1
ATOM 699 C C . GLN A 1 82 ? -9.859 -2.065 12.302 1.00 96.00 82 GLN A C 1
ATOM 701 O O . GLN A 1 82 ? -9.790 -2.677 11.240 1.00 96.00 82 GLN A O 1
ATOM 706 N N . GLU A 1 83 ? -10.892 -1.264 12.570 1.00 95.25 83 GLU A N 1
ATOM 707 C CA . GLU A 1 83 ? -11.981 -1.011 11.614 1.00 95.25 83 GLU A CA 1
ATOM 708 C C . GLU A 1 83 ? -11.467 -0.346 10.328 1.00 95.25 83 GLU A C 1
ATOM 710 O O . GLU A 1 83 ? -11.815 -0.776 9.221 1.00 95.25 83 GLU A O 1
ATOM 715 N N . PHE A 1 84 ? -10.587 0.650 10.466 1.00 95.19 84 PHE A N 1
ATOM 716 C CA . PHE A 1 84 ? -9.932 1.306 9.336 1.00 95.19 84 PHE A CA 1
ATOM 717 C C . PHE A 1 84 ? -9.099 0.318 8.505 1.00 95.19 84 PHE A C 1
ATOM 719 O O . PHE A 1 84 ? -9.316 0.183 7.299 1.00 95.19 84 PHE A O 1
ATOM 726 N N . LEU A 1 85 ? -8.187 -0.420 9.143 1.00 97.06 85 LEU A N 1
ATOM 727 C CA . LEU A 1 85 ? -7.269 -1.335 8.464 1.00 97.06 85 LEU A CA 1
ATOM 728 C C . LEU A 1 85 ? -7.992 -2.528 7.832 1.00 97.06 85 LEU A C 1
ATOM 730 O O . LEU A 1 85 ? -7.636 -2.937 6.731 1.00 97.06 85 LEU A O 1
ATOM 734 N N . ASN A 1 86 ? -9.055 -3.044 8.454 1.00 97.19 86 ASN A N 1
ATOM 735 C CA . ASN A 1 86 ? -9.895 -4.074 7.837 1.00 97.19 86 ASN A CA 1
ATOM 736 C C . ASN A 1 86 ? -10.613 -3.551 6.584 1.00 97.19 86 ASN A C 1
ATOM 738 O O . ASN A 1 86 ? -10.698 -4.260 5.581 1.00 97.19 86 ASN A O 1
ATOM 742 N N . THR A 1 87 ? -11.091 -2.302 6.608 1.00 95.94 87 THR A N 1
ATOM 743 C CA . THR A 1 87 ? -11.694 -1.659 5.427 1.00 95.94 87 THR A CA 1
ATOM 744 C C . THR A 1 87 ? -10.663 -1.484 4.310 1.00 95.94 87 THR A C 1
ATOM 746 O O . THR A 1 87 ? -10.947 -1.778 3.148 1.00 95.94 87 THR A O 1
ATOM 749 N N . PHE A 1 88 ? -9.445 -1.066 4.664 1.00 96.75 88 PHE A N 1
ATOM 750 C CA . PHE A 1 88 ? -8.320 -0.955 3.740 1.00 96.75 88 PHE A CA 1
ATOM 751 C C . PHE A 1 88 ? -7.949 -2.311 3.113 1.00 96.75 88 PHE A C 1
ATOM 753 O O . PHE A 1 88 ? -7.892 -2.421 1.887 1.00 96.75 88 PHE A O 1
ATOM 760 N N . ILE A 1 89 ? -7.771 -3.362 3.924 1.00 97.88 89 ILE A N 1
ATOM 761 C CA . ILE A 1 89 ? -7.460 -4.724 3.455 1.00 97.88 89 ILE A CA 1
ATOM 762 C C . ILE A 1 89 ? -8.548 -5.240 2.513 1.00 97.88 89 ILE A C 1
ATOM 764 O O . ILE A 1 89 ? -8.226 -5.794 1.459 1.00 97.88 89 ILE A O 1
ATOM 768 N N . ALA A 1 90 ? -9.824 -5.054 2.862 1.00 97.19 90 ALA A N 1
ATOM 769 C CA . ALA A 1 90 ? -10.937 -5.488 2.026 1.00 97.19 90 ALA A CA 1
ATOM 770 C C . ALA A 1 90 ? -10.892 -4.823 0.642 1.00 97.19 90 ALA A C 1
ATOM 772 O O . ALA A 1 90 ? -11.030 -5.510 -0.371 1.00 97.19 90 ALA A O 1
ATOM 773 N N . TRP A 1 91 ? -10.628 -3.512 0.590 1.00 96.31 91 TRP A N 1
ATOM 774 C CA . TRP A 1 91 ? -10.506 -2.790 -0.675 1.00 96.31 91 TRP A CA 1
ATOM 775 C C . TRP A 1 91 ? -9.304 -3.260 -1.504 1.00 96.31 91 TRP A C 1
ATOM 777 O O . TRP A 1 91 ? -9.465 -3.553 -2.687 1.00 96.31 91 TRP A O 1
ATOM 787 N N . ILE A 1 92 ? -8.114 -3.394 -0.898 1.00 96.25 92 ILE A N 1
ATOM 788 C CA . ILE A 1 92 ? -6.915 -3.879 -1.607 1.00 96.25 92 ILE A CA 1
ATOM 789 C C . ILE A 1 92 ? -7.159 -5.289 -2.153 1.00 96.25 92 ILE A C 1
ATOM 791 O O . ILE A 1 92 ? -6.842 -5.575 -3.307 1.00 96.25 92 ILE A O 1
ATOM 795 N N . THR A 1 93 ? -7.750 -6.167 -1.344 1.00 95.94 93 THR A N 1
ATOM 796 C CA . THR A 1 93 ? -8.028 -7.555 -1.729 1.00 95.94 93 THR A CA 1
ATOM 797 C C . THR A 1 93 ? -8.973 -7.628 -2.925 1.00 95.94 93 THR A C 1
ATOM 799 O O . THR A 1 93 ? -8.721 -8.416 -3.836 1.00 95.94 93 THR A O 1
ATOM 802 N N . ASP A 1 94 ? -10.023 -6.802 -2.952 1.00 94.38 94 ASP A N 1
ATOM 803 C CA . ASP A 1 94 ? -10.948 -6.705 -4.086 1.00 94.38 94 ASP A CA 1
ATOM 804 C C . ASP A 1 94 ? -10.257 -6.134 -5.335 1.00 94.38 94 ASP A C 1
ATOM 806 O O . ASP A 1 94 ? -10.288 -6.746 -6.404 1.00 94.38 94 ASP A O 1
ATOM 810 N N . ALA A 1 95 ? -9.520 -5.027 -5.195 1.00 93.06 95 ALA A N 1
ATOM 811 C CA . ALA A 1 95 ? -8.782 -4.414 -6.298 1.00 93.06 95 ALA A CA 1
ATOM 812 C C . ALA A 1 95 ? -7.793 -5.403 -6.952 1.00 93.06 95 ALA A C 1
ATOM 814 O O . ALA A 1 95 ? -7.732 -5.514 -8.180 1.00 93.06 95 ALA A O 1
ATOM 815 N N . LEU A 1 96 ? -7.073 -6.199 -6.153 1.00 9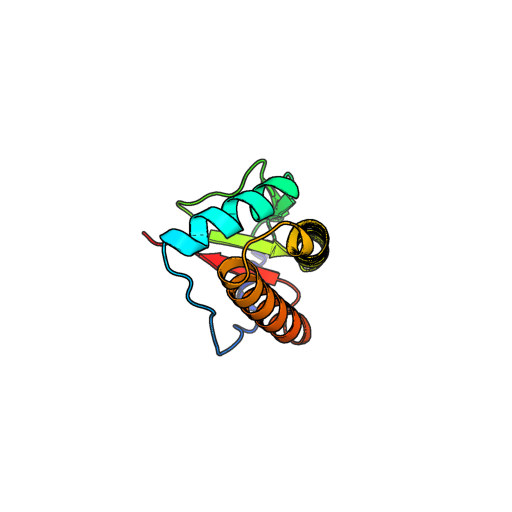3.12 96 LEU A N 1
ATOM 816 C CA . LEU A 1 96 ? -6.109 -7.200 -6.631 1.00 93.12 96 LEU A CA 1
ATOM 817 C C . LEU A 1 96 ? -6.735 -8.417 -7.340 1.00 93.12 96 LEU A C 1
ATOM 819 O O . LEU A 1 96 ? -5.993 -9.268 -7.854 1.00 93.12 96 LEU A O 1
ATOM 823 N N . GLN A 1 97 ? -8.067 -8.530 -7.387 1.00 91.88 97 GLN A N 1
ATOM 824 C CA . GLN A 1 97 ? -8.756 -9.477 -8.275 1.00 91.88 97 GLN A CA 1
ATOM 825 C C . GLN A 1 97 ? -8.760 -8.992 -9.731 1.00 91.88 97 GLN A C 1
ATOM 827 O O . GLN A 1 97 ? -8.869 -9.802 -10.651 1.00 91.88 97 GLN A O 1
ATOM 832 N N . HIS A 1 98 ? -8.606 -7.683 -9.942 1.00 89.81 98 HIS A N 1
ATOM 833 C CA . HIS A 1 98 ? -8.732 -7.030 -11.244 1.00 89.81 98 HIS A CA 1
ATOM 834 C C . HIS A 1 98 ? -7.415 -6.454 -11.774 1.00 89.81 98 HIS A C 1
ATOM 836 O O . HIS A 1 98 ? -7.297 -6.226 -12.975 1.00 89.81 98 HIS A O 1
ATOM 842 N N . THR A 1 99 ? -6.425 -6.234 -10.905 1.00 90.06 99 THR A N 1
ATOM 843 C CA . THR A 1 99 ? -5.106 -5.708 -11.277 1.00 90.06 99 THR A CA 1
ATOM 844 C C . THR A 1 99 ? -3.968 -6.437 -10.557 1.00 90.06 99 THR A C 1
ATOM 846 O O . THR A 1 99 ? -4.145 -7.031 -9.492 1.00 90.06 99 THR A O 1
ATOM 849 N N . SER A 1 100 ? -2.773 -6.400 -11.149 1.00 91.69 100 SER A N 1
ATOM 850 C CA . SER A 1 100 ? -1.519 -6.852 -10.538 1.00 91.69 100 SER A CA 1
ATOM 851 C C . SER A 1 100 ? -0.670 -5.706 -9.977 1.00 91.69 100 SER A C 1
ATOM 853 O O . SER A 1 100 ? 0.374 -5.972 -9.382 1.00 91.69 100 SER A O 1
ATOM 855 N N . VAL A 1 101 ? -1.101 -4.455 -10.154 1.00 93.00 101 VAL A N 1
ATOM 856 C CA . VAL A 1 101 ? -0.430 -3.249 -9.655 1.00 93.00 101 VAL A CA 1
ATOM 857 C C . VAL A 1 101 ? -1.468 -2.269 -9.119 1.00 93.00 101 VAL A C 1
ATOM 859 O O . VAL A 1 101 ? -2.502 -2.052 -9.751 1.00 93.00 101 VAL A O 1
ATOM 862 N N . ILE A 1 102 ? -1.180 -1.661 -7.971 1.00 93.62 102 ILE A N 1
ATOM 863 C CA . ILE A 1 102 ? -1.955 -0.540 -7.427 1.00 93.62 102 ILE A CA 1
ATOM 864 C C . ILE A 1 102 ? -1.004 0.639 -7.265 1.00 93.62 102 ILE A C 1
ATOM 866 O O . ILE A 1 102 ? 0.118 0.476 -6.777 1.00 93.62 102 ILE A O 1
ATOM 870 N N . VAL A 1 103 ? -1.467 1.809 -7.693 1.00 93.25 103 VAL A N 1
ATOM 871 C CA . VAL A 1 103 ? -0.757 3.075 -7.521 1.00 93.25 103 VAL A CA 1
ATOM 872 C C . VAL A 1 103 ? -1.193 3.683 -6.207 1.00 93.25 103 VAL A C 1
ATOM 874 O O . VAL A 1 103 ? -2.389 3.861 -5.977 1.00 93.25 103 VAL A O 1
ATOM 877 N N . VAL A 1 104 ? -0.227 3.990 -5.350 1.00 92.94 104 VAL A N 1
ATOM 878 C CA . VAL A 1 104 ? -0.463 4.894 -4.229 1.00 92.94 104 VAL A CA 1
ATOM 879 C C . VAL A 1 104 ? -0.002 6.270 -4.672 1.00 92.94 104 VAL A C 1
ATOM 881 O O . VAL A 1 104 ? 1.198 6.528 -4.770 1.00 92.94 104 VAL A O 1
ATOM 884 N N . GLU A 1 105 ? -0.973 7.116 -4.991 1.00 88.56 105 GLU A N 1
ATOM 885 C CA . GLU A 1 105 ? -0.745 8.512 -5.346 1.00 88.56 105 GLU A CA 1
ATOM 886 C C . GLU A 1 105 ? -0.559 9.305 -4.045 1.00 88.56 105 GLU A C 1
ATOM 888 O O . GLU A 1 105 ? -1.471 9.397 -3.215 1.00 88.56 105 GLU A O 1
ATOM 893 N N . GLY A 1 106 ? 0.642 9.841 -3.835 1.00 70.44 106 GLY A N 1
ATOM 894 C CA . GLY A 1 106 ? 0.861 10.872 -2.827 1.00 70.44 106 GLY A CA 1
ATOM 895 C C . GLY A 1 106 ? 0.210 12.167 -3.308 1.00 70.44 106 GLY A C 1
ATOM 896 O O . GLY A 1 106 ? 0.457 12.602 -4.431 1.00 70.44 106 GLY A O 1
ATOM 897 N N . ASN A 1 107 ? -0.651 12.786 -2.499 1.00 60.56 107 ASN A N 1
ATOM 898 C CA . ASN A 1 107 ? -1.203 14.087 -2.880 1.00 60.56 107 ASN A CA 1
ATOM 899 C C . ASN A 1 107 ? -0.105 15.165 -2.851 1.00 60.56 107 ASN A C 1
ATOM 901 O O . ASN A 1 107 ? 0.563 15.344 -1.832 1.00 60.56 107 ASN A O 1
ATOM 905 N N . LEU A 1 108 ? -0.007 15.888 -3.974 1.00 47.34 108 LEU A N 1
ATOM 906 C CA . LEU A 1 108 ? 0.493 17.264 -4.115 1.00 47.34 108 LEU A CA 1
ATOM 907 C C . LEU A 1 108 ? -0.137 18.233 -3.100 1.00 47.34 108 LEU A C 1
ATOM 909 O O . LEU A 1 108 ? -1.349 18.083 -2.808 1.00 47.34 108 LEU A O 1
#

Radius of gyration: 14.6 Å; chains: 1; bounding box: 28×27×52 Å

Secondary structure (DSSP, 8-state):
------GGGG----SSPPP--HHHHHHHHHHHHTT-SEE-TTT--EESS--TTS-EEEEHHHHHHHHHHHHHHGGGS-HHHHHHHHHHHHHHHHHTTT-SEEEE----

Sequence (108 aa):
MSGQEPSWKDWHCYRNPLRVYSPDFDILVSYFNQVYPIIDASDNTERDRFDVCFDNWIKKDYWVKIIHNIEVDLINLSKVEQEFLNTFIAWITDALQHTSVIVVEGNL

=== Feature glossary ===
A reading guide for the features in this record.

Start from the sequence.

  · Sequence gives the chain of amino acids in standard one-letter code (A=alanine, C=cysteine, …, Y=tyrosine), read N→C. It is the only feature that is directly encoded by the gene; all structural features are derived from the folded form of this sequence.

Fold it, and you get atomic coordinates and the backbone conformation that goes with them.

  · The mmCIF table is the protein's shape written out atom by atom. For each backbone N, Cα, C, and carbonyl O, it records an (x, y, z) coordinate triple in Å plus the residue type, chain letter, and residue number.

  · Backbone dihedral angles. Every residue except chain termini has a φ (preceding-C → N → Cα → C) and a ψ (N → Cα → C → next-N). They are reported in degrees following the IUPAC sign convention. Secondary structure is essentially a statement about which (φ, ψ) basin each residue occupies.

  · DSSP 8-state secondary structure assigns each residue one of H (α-helix), G (3₁₀-helix), I (π-helix), E (extended β-strand), B (isolated β-bridge), T (hydrogen-bonded turn), S (bend), or '-' (coil). The assignment is computed from backbone hydrogen-bond geometry via the Kabsch–Sander algorithm.

  · P-SEA three-state annotation labels each residue as helix, strand, or coil based purely on the geometry of the Cα trace. It serves as a fallback when the full backbone (and thus DSSP) is unavailable.

Summarize the fold with a handful of shape descriptors and a per-residue structural alphabet.

  · Radius of gyration (Rg) is the root-mean-square distance of Cα atoms from their centroid — a single number for overall size and compactness. A globular domain of N residues has Rg ≈ 2.2·N^0.38 Å; an extended or disordered chain has a much larger Rg. The Cα contact count is the number of residue pairs whose Cα atoms are within 8 Å and are more than four positions apart in sequence — a standard proxy for tertiary packing density. The bounding box is the smallest axis-aligned box enclosing all Cα atoms.

  · Foldseek's 3Di representation compresses backbone geometry into a per-residue letter drawn from a learned twenty-state alphabet. It captures the tertiary interaction pattern around each residue — which residues are packed against it in space, regardless of where they are in sequence.

  · Accessible surface area quantifies burial. A residue with SASA near zero is packed into the hydrophobic core; one with SASA >100 Å² sits on the surface. Computed here via the Shrake–Rupley numerical algorithm with a 1.4 Å probe.

Ask how reliable the model is.

  · For AlphaFold models, the B-factor field carries pLDDT — the model's own estimate of local accuracy on a 0–100 scale. Regions with pLDDT<50 should be treated as essentially unmodeled; they often correspond to intrinsically disordered segments.

  · For experimental (PDB) structures, the B-factor (temperature factor) quantifies the positional spread of each atom in the crystal — a combination of thermal vibration and static disorder — in units of Å². High B-factors mark flexible loops or poorly resolved regions; low B-factors mark the rigid, well-ordered core.

  · PAE(i, j) answers: if I align the predicted and true structures on residue i, how far off (in Å) do I expect residue j to be? A block-diagonal PAE matrix with low values on the blocks and high values 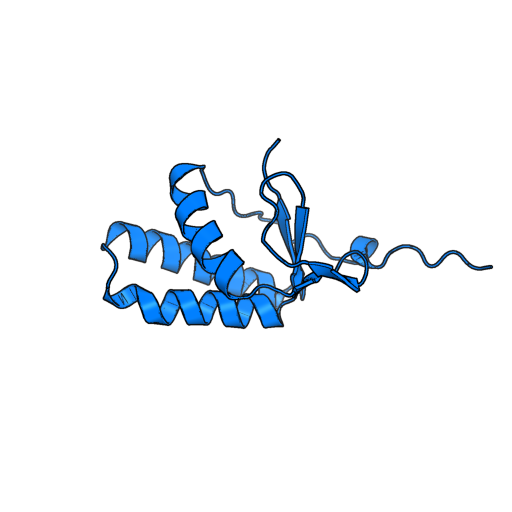off-diagonal is the signature of a multi-domain protein with confidently predicted domains but uncertain inter-domain orientation.

Place it in context: what it resembles, what it is annotated as, and how it looks.

  · Structural nearest neighbors (via Foldseek easy-search vs the PDB). Reported per hit: target PDB id, E-value, and alignment TM-score. A TM-score above ~0.5 is the conventional threshold for 'same fold'.

  · Functional annotations link the protein to curated databases. InterPro entries identify conserved domains and families by matching the sequence against member-database signatures (Pfam, PROSITE, CDD, …). Gene Ontology (GO) terms describe molecular function, biological process, and cellular component in a controlled vocabulary. CATH places the structure in a hierarchical fold classification (Class/Architecture/Topology/Homologous-superfamily). The organism is the source species.

  · Plot images: a contact map (which residues are close in 3D, as an N×N binary image), a Ramachandran scatter (backbone torsion angles, revealing secondary-structure composition at a glance), and — for AlphaFold structures — a PAE heatmap (pairwise prediction confidence).

  · Structure images are PyMOL renders from six orthogonal camera directions. Cartoon representation draws helices as coils and strands as arrows; sticks shows the backbone as bonds; surface shows the solvent-excluded envelope. Rainbow coloring maps sequence position to hue (blue→red, N→C); chain coloring assigns a distinct color per polypeptide.